Protein AF-A0A834DAT9-F1 (afdb_monomer_lite)

Structure (mmCIF, N/CA/C/O backbone):
data_AF-A0A834DAT9-F1
#
_entry.id   AF-A0A834DAT9-F1
#
loop_
_atom_site.group_PDB
_atom_site.id
_atom_site.type_symbol
_atom_site.label_atom_id
_atom_site.label_alt_id
_atom_site.label_comp_id
_atom_site.label_asym_id
_atom_site.label_entity_id
_atom_site.label_seq_id
_atom_site.pdbx_PDB_ins_code
_atom_site.Cartn_x
_atom_site.Cartn_y
_atom_site.Cartn_z
_atom_site.occupancy
_atom_site.B_iso_or_equiv
_atom_site.auth_seq_id
_atom_site.auth_comp_id
_atom_site.auth_asym_id
_atom_site.auth_atom_id
_atom_site.pdbx_PDB_model_num
ATOM 1 N N . MET A 1 1 ? 22.882 -4.337 -34.522 1.00 49.28 1 MET A N 1
ATOM 2 C CA . MET A 1 1 ? 21.920 -3.655 -33.627 1.00 49.28 1 MET A CA 1
ATOM 3 C C . MET A 1 1 ? 22.420 -2.245 -33.390 1.00 49.28 1 MET A C 1
ATOM 5 O O . MET A 1 1 ? 23.481 -2.093 -32.800 1.00 49.28 1 MET A O 1
ATOM 9 N N . THR A 1 2 ? 21.701 -1.234 -33.863 1.00 55.22 2 THR A N 1
ATOM 10 C CA . THR A 1 2 ? 22.018 0.171 -33.586 1.00 55.22 2 THR A CA 1
ATOM 11 C C . THR A 1 2 ? 21.538 0.483 -32.170 1.00 55.22 2 THR A C 1
ATOM 13 O O . THR A 1 2 ? 20.337 0.462 -31.908 1.00 55.22 2 THR A O 1
ATOM 16 N N . LEU A 1 3 ? 22.462 0.661 -31.225 1.00 60.91 3 LEU A N 1
ATOM 17 C CA . LEU A 1 3 ? 22.118 1.026 -29.851 1.00 60.91 3 LEU A CA 1
ATOM 18 C C . LEU A 1 3 ? 21.589 2.466 -29.823 1.00 60.91 3 LEU A C 1
ATOM 20 O O . LEU A 1 3 ? 22.098 3.328 -30.538 1.00 60.91 3 LEU A O 1
ATOM 24 N N . ALA A 1 4 ? 20.547 2.718 -29.026 1.00 67.25 4 ALA A N 1
ATOM 25 C CA . ALA A 1 4 ? 20.007 4.064 -28.847 1.00 67.25 4 ALA A CA 1
ATOM 26 C C . ALA A 1 4 ? 21.118 5.011 -28.363 1.00 67.25 4 ALA A C 1
ATOM 28 O O . ALA A 1 4 ? 21.941 4.612 -27.532 1.00 67.25 4 ALA A O 1
ATOM 29 N N . ARG A 1 5 ? 21.137 6.250 -28.883 1.00 69.94 5 ARG A N 1
ATOM 30 C CA . ARG A 1 5 ? 22.110 7.279 -28.480 1.00 69.94 5 ARG A CA 1
ATOM 31 C C . ARG A 1 5 ? 22.102 7.402 -26.949 1.00 69.94 5 ARG A C 1
ATOM 33 O O . ARG A 1 5 ? 21.029 7.427 -26.349 1.00 69.94 5 ARG A O 1
ATOM 40 N N . GLY A 1 6 ? 23.292 7.395 -26.347 1.00 67.75 6 GLY A N 1
ATOM 41 C CA . GLY A 1 6 ? 23.481 7.399 -24.895 1.00 67.75 6 GLY A CA 1
ATOM 42 C C . GLY A 1 6 ? 22.890 8.616 -24.186 1.00 67.75 6 GLY A C 1
ATOM 43 O O . GLY A 1 6 ? 22.412 9.564 -24.808 1.00 67.75 6 GLY A O 1
ATOM 44 N N . THR A 1 7 ? 22.934 8.592 -22.857 1.00 74.12 7 THR A N 1
ATOM 45 C CA . THR A 1 7 ? 22.545 9.720 -22.001 1.00 74.12 7 THR A CA 1
ATOM 46 C C . THR A 1 7 ? 23.787 10.358 -21.388 1.00 74.12 7 THR A C 1
ATOM 48 O O . THR A 1 7 ? 24.722 9.651 -21.042 1.00 74.12 7 THR A O 1
ATOM 51 N N . LYS A 1 8 ? 23.794 11.682 -21.182 1.00 83.88 8 LYS A N 1
ATOM 52 C CA . LYS A 1 8 ? 24.888 12.370 -20.463 1.00 83.88 8 LYS A CA 1
ATOM 53 C C . LYS A 1 8 ? 24.959 11.997 -18.973 1.00 83.88 8 LYS A C 1
ATOM 55 O O . LYS A 1 8 ? 25.912 12.364 -18.300 1.00 83.88 8 LYS A O 1
ATOM 60 N N . LEU A 1 9 ? 23.933 11.317 -18.453 1.00 84.19 9 LEU A N 1
ATOM 61 C CA . LEU A 1 9 ? 23.817 10.926 -17.043 1.00 84.19 9 LEU A CA 1
ATOM 62 C C . LEU A 1 9 ? 24.575 9.640 -16.699 1.00 84.19 9 LEU A C 1
ATOM 64 O O . LEU A 1 9 ? 24.739 9.325 -15.524 1.00 84.19 9 LEU A O 1
ATOM 68 N N . VAL A 1 10 ? 24.954 8.857 -17.706 1.00 83.94 10 VAL A N 1
ATOM 69 C CA . VAL A 1 10 ? 25.546 7.535 -17.532 1.00 83.94 10 VAL A CA 1
ATOM 70 C C . VAL A 1 10 ? 26.689 7.420 -18.520 1.00 83.94 10 VAL A C 1
ATOM 72 O O . VAL A 1 10 ? 26.515 7.744 -19.691 1.00 83.94 10 VAL A O 1
ATOM 75 N N . ASP A 1 11 ? 27.837 6.951 -18.044 1.00 90.19 11 ASP A N 1
ATOM 76 C CA . ASP A 1 11 ? 28.992 6.677 -18.891 1.00 90.19 11 ASP A CA 1
ATOM 77 C C . ASP A 1 11 ? 28.616 5.797 -20.100 1.00 90.19 11 ASP A C 1
ATOM 79 O O . ASP A 1 11 ? 27.762 4.907 -20.005 1.00 90.19 11 ASP A O 1
ATOM 83 N N . GLU A 1 12 ? 29.242 6.053 -21.249 1.00 88.19 12 GLU A N 1
ATOM 84 C CA . GLU A 1 12 ? 28.884 5.408 -22.512 1.00 88.19 12 GLU A CA 1
ATOM 85 C C . GLU A 1 12 ? 29.080 3.885 -22.466 1.00 88.19 12 GLU A C 1
ATOM 87 O O . GLU A 1 12 ? 28.248 3.125 -22.979 1.00 88.19 12 GLU A O 1
ATOM 92 N N . GLU A 1 13 ? 30.125 3.406 -21.786 1.00 88.94 13 GLU A N 1
ATOM 93 C CA . GLU A 1 13 ? 30.365 1.975 -21.639 1.00 88.94 13 GLU A CA 1
ATOM 94 C C . GLU A 1 13 ? 29.290 1.327 -20.757 1.00 88.94 13 GLU A C 1
ATOM 96 O O . GLU A 1 13 ? 28.780 0.240 -21.063 1.00 88.94 13 GLU A O 1
ATOM 101 N N . VAL A 1 14 ? 28.899 2.011 -19.680 1.00 89.62 14 VAL A N 1
ATOM 102 C CA . VAL A 1 14 ? 27.820 1.567 -18.790 1.00 89.62 14 VAL A CA 1
ATOM 103 C C . VAL A 1 14 ? 26.489 1.538 -19.540 1.00 89.62 14 VAL A C 1
ATOM 105 O O . VAL A 1 14 ? 25.759 0.547 -19.451 1.00 89.62 14 VAL A O 1
ATOM 108 N N . TRP A 1 15 ? 26.192 2.563 -20.342 1.00 88.81 15 TRP A N 1
ATOM 109 C CA . TRP A 1 15 ? 25.002 2.606 -21.191 1.00 88.81 15 TRP A CA 1
ATOM 110 C C . TRP A 1 15 ? 24.955 1.418 -22.155 1.00 88.81 15 TRP A C 1
ATOM 112 O O . TRP A 1 15 ? 23.952 0.702 -22.218 1.00 88.81 15 TRP A O 1
ATOM 122 N N . ARG A 1 16 ? 26.070 1.129 -22.837 1.00 88.88 16 ARG A N 1
ATOM 123 C CA . ARG A 1 16 ? 26.187 -0.020 -23.744 1.00 88.88 16 ARG A CA 1
ATOM 124 C C . ARG A 1 16 ? 25.899 -1.342 -23.026 1.00 88.88 16 ARG A C 1
ATOM 126 O O . ARG A 1 16 ? 25.117 -2.153 -23.529 1.00 88.88 16 ARG A O 1
ATOM 133 N N . LYS A 1 17 ? 26.482 -1.554 -21.838 1.00 90.88 17 LYS A N 1
ATOM 134 C CA . LYS A 1 17 ? 26.245 -2.752 -21.008 1.00 90.88 17 LYS A CA 1
ATOM 135 C C . LYS A 1 17 ? 24.772 -2.883 -20.611 1.00 90.88 17 LYS A C 1
ATOM 137 O O . LYS A 1 17 ? 24.216 -3.980 -20.686 1.00 90.88 17 LYS A O 1
ATOM 142 N N . LEU A 1 18 ? 24.122 -1.780 -20.236 1.00 90.38 18 LEU A N 1
ATOM 143 C CA . LEU A 1 18 ? 22.699 -1.763 -19.890 1.00 90.38 18 LEU A CA 1
ATOM 144 C C . LEU A 1 18 ? 21.814 -2.108 -21.087 1.00 90.38 18 LEU A C 1
ATOM 146 O O . LEU A 1 18 ? 20.932 -2.955 -20.955 1.00 90.38 18 LEU A O 1
ATOM 150 N N . CYS A 1 19 ? 22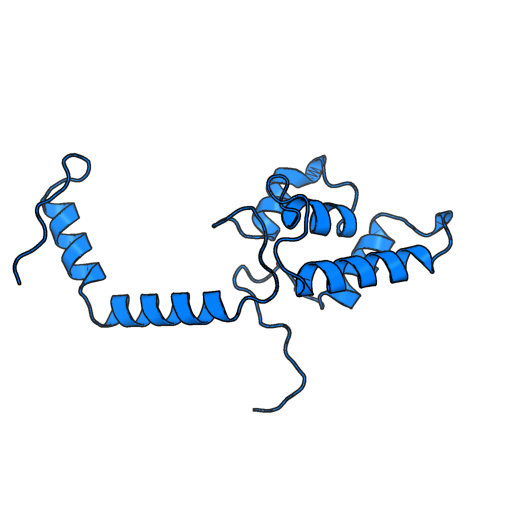.069 -1.529 -22.261 1.00 90.44 19 CYS A N 1
ATOM 151 C CA . CYS A 1 19 ? 21.289 -1.851 -23.451 1.00 90.44 19 CYS A CA 1
ATOM 152 C C . CYS A 1 19 ? 21.434 -3.318 -23.869 1.00 90.44 19 CYS A C 1
ATOM 154 O O . CYS A 1 19 ? 20.438 -3.938 -24.236 1.00 90.44 19 CYS A O 1
ATOM 156 N N . ILE A 1 20 ? 22.640 -3.893 -23.781 1.00 91.44 20 ILE A N 1
ATOM 157 C CA . ILE A 1 20 ? 22.855 -5.327 -24.037 1.00 91.44 20 ILE A CA 1
ATOM 158 C C . ILE A 1 20 ? 22.047 -6.160 -23.038 1.00 91.44 20 ILE A C 1
ATOM 160 O O . ILE A 1 20 ? 21.298 -7.050 -23.442 1.00 91.44 20 ILE A O 1
ATOM 164 N N . LYS A 1 21 ? 22.136 -5.832 -21.742 1.00 92.81 21 LYS A N 1
ATOM 165 C CA . LYS A 1 21 ? 21.387 -6.518 -20.684 1.00 92.81 21 LYS A CA 1
ATOM 166 C C . LYS A 1 21 ? 19.879 -6.446 -20.918 1.00 92.81 21 LYS A C 1
ATOM 168 O O . LYS A 1 21 ? 19.219 -7.472 -20.867 1.00 92.81 21 LYS A O 1
ATOM 173 N N . TRP A 1 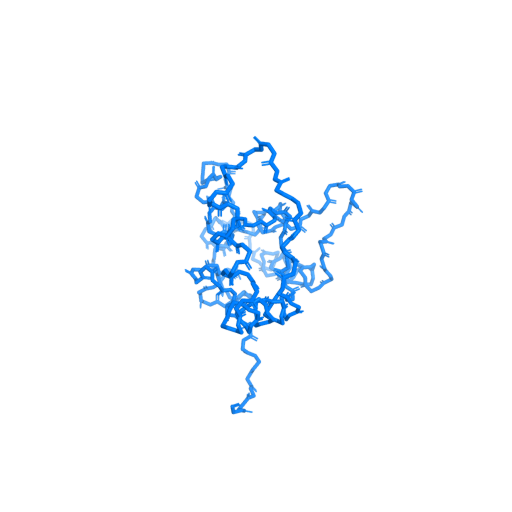22 ? 19.323 -5.270 -21.193 1.00 91.81 22 TRP A N 1
ATOM 174 C CA . TRP A 1 22 ? 17.881 -5.102 -21.415 1.00 91.81 22 TRP A CA 1
ATOM 175 C C . TRP A 1 22 ? 17.402 -5.676 -22.751 1.00 91.81 22 TRP A C 1
ATOM 177 O O . TRP A 1 22 ? 16.243 -6.070 -22.884 1.00 91.81 22 TRP A O 1
ATOM 187 N N . GLY A 1 23 ? 18.291 -5.735 -23.743 1.00 91.19 23 GLY A N 1
ATOM 188 C CA . GLY A 1 23 ? 18.046 -6.364 -25.035 1.00 91.19 23 GLY A CA 1
ATOM 189 C C . GLY A 1 23 ? 18.059 -7.894 -24.990 1.00 91.19 23 GLY A C 1
ATOM 190 O O . GLY A 1 23 ? 17.477 -8.511 -25.889 1.00 91.19 23 GLY A O 1
ATOM 191 N N . SER A 1 24 ? 18.679 -8.485 -23.961 1.00 94.81 24 SER A N 1
ATOM 192 C CA . SER A 1 24 ? 18.824 -9.933 -23.793 1.00 94.81 24 SER A CA 1
ATOM 193 C C . SER A 1 24 ? 17.466 -10.636 -23.681 1.00 94.81 24 SER A C 1
ATOM 195 O O . SER A 1 24 ? 16.473 -10.069 -23.208 1.00 94.81 24 SER A O 1
ATOM 197 N N . LYS A 1 25 ? 17.401 -11.893 -24.138 1.00 95.81 25 LYS A N 1
ATOM 198 C CA . LYS A 1 25 ? 16.164 -12.688 -24.079 1.00 95.81 25 LYS A CA 1
ATOM 199 C C . LYS A 1 25 ? 15.750 -12.941 -22.630 1.00 95.81 25 LYS A C 1
ATOM 201 O O . LYS A 1 25 ? 14.571 -12.849 -22.301 1.00 95.81 25 LYS A O 1
ATOM 206 N N . GLU A 1 26 ? 16.728 -13.184 -21.766 1.00 94.56 26 GLU A N 1
ATOM 207 C CA . GLU A 1 26 ? 16.560 -13.457 -20.341 1.00 94.56 26 GLU A CA 1
ATOM 208 C C . GLU A 1 26 ? 15.919 -12.259 -19.636 1.00 94.56 26 GLU A C 1
ATOM 210 O O . GLU A 1 26 ? 14.937 -12.412 -18.908 1.00 94.56 26 GLU A O 1
ATOM 215 N N . PHE A 1 27 ? 16.422 -11.046 -19.892 1.00 92.56 27 PHE A N 1
ATOM 216 C CA . PHE A 1 27 ? 15.873 -9.846 -19.270 1.00 92.56 27 PHE A CA 1
ATOM 217 C C . PHE A 1 27 ? 14.469 -9.525 -19.784 1.00 92.56 27 PHE A C 1
ATOM 219 O O . PHE A 1 27 ? 13.599 -9.158 -18.995 1.00 92.56 27 PHE A O 1
ATOM 226 N N . LYS A 1 28 ? 14.211 -9.698 -21.085 1.00 94.25 28 LYS A N 1
ATOM 227 C CA . LYS A 1 28 ? 12.864 -9.521 -21.649 1.00 94.25 28 LYS A CA 1
ATOM 228 C C . LYS A 1 28 ? 11.866 -10.516 -21.059 1.00 94.25 28 LYS A C 1
ATOM 230 O O . LYS A 1 28 ? 10.764 -10.110 -20.696 1.00 94.25 28 LYS A O 1
ATOM 235 N N . ALA A 1 29 ? 12.257 -11.780 -20.893 1.00 94.44 29 ALA A N 1
ATOM 236 C CA . ALA A 1 29 ? 11.427 -12.795 -20.247 1.00 94.44 29 ALA A CA 1
ATOM 237 C C . ALA A 1 29 ? 11.134 -12.440 -18.780 1.00 94.44 29 ALA A C 1
ATOM 239 O O . ALA A 1 29 ? 9.982 -12.490 -18.346 1.00 94.44 29 ALA A O 1
ATOM 240 N N . LEU A 1 30 ? 12.151 -12.002 -18.029 1.00 91.19 30 LEU A N 1
ATOM 241 C CA . LEU A 1 30 ? 11.979 -11.529 -16.654 1.00 91.19 30 LEU A CA 1
ATOM 242 C C . LEU A 1 30 ? 11.056 -10.303 -16.582 1.00 91.19 30 LEU A C 1
ATOM 244 O O . LEU A 1 30 ? 10.184 -10.230 -15.719 1.00 91.19 30 LEU A O 1
ATOM 248 N N . SER A 1 31 ? 11.225 -9.348 -17.498 1.00 90.69 31 SER A N 1
ATOM 249 C CA . SER A 1 31 ? 10.395 -8.146 -17.586 1.00 90.69 31 SER A CA 1
ATOM 250 C C . SER A 1 31 ? 8.930 -8.494 -17.863 1.00 90.69 31 SER A C 1
ATOM 252 O O . SER A 1 31 ? 8.046 -8.004 -17.159 1.00 90.69 31 SER A O 1
ATOM 254 N N . LEU A 1 32 ? 8.673 -9.402 -18.812 1.00 92.38 32 LEU A N 1
ATOM 255 C CA . LEU A 1 32 ? 7.330 -9.893 -19.113 1.00 92.38 32 LEU A CA 1
ATOM 256 C C . LEU A 1 32 ? 6.707 -10.592 -17.901 1.00 92.38 32 LEU A C 1
ATOM 258 O O . LEU A 1 32 ? 5.586 -10.265 -17.522 1.00 92.38 32 LEU A O 1
ATOM 262 N N . LYS A 1 33 ? 7.450 -11.488 -17.242 1.00 90.69 33 LYS A N 1
ATOM 263 C CA . LYS A 1 33 ? 6.995 -12.155 -16.015 1.00 90.69 33 LYS A CA 1
ATOM 264 C C . LYS A 1 33 ? 6.622 -11.143 -14.930 1.00 90.69 33 LYS A C 1
ATOM 266 O O . LYS A 1 33 ? 5.562 -11.256 -14.326 1.00 90.69 33 LYS A O 1
ATOM 271 N N . ASN A 1 34 ? 7.455 -10.128 -14.708 1.00 86.19 34 ASN A N 1
ATOM 272 C CA . ASN A 1 34 ? 7.180 -9.083 -13.721 1.00 86.19 34 ASN A CA 1
ATOM 273 C C . ASN A 1 34 ? 5.939 -8.256 -14.079 1.00 86.19 34 ASN A C 1
ATOM 275 O O . ASN A 1 34 ? 5.171 -7.907 -13.184 1.00 86.19 34 ASN A O 1
ATOM 279 N N . LYS A 1 35 ? 5.723 -7.966 -15.368 1.00 86.50 35 LYS A N 1
ATOM 280 C CA . LYS A 1 35 ? 4.520 -7.278 -15.850 1.00 86.50 35 LYS A CA 1
ATOM 281 C C . LYS A 1 35 ? 3.263 -8.113 -15.588 1.00 86.50 35 LYS A C 1
ATOM 283 O O . LYS A 1 35 ? 2.338 -7.607 -14.963 1.00 86.50 35 LYS A O 1
ATOM 288 N N . LEU A 1 36 ? 3.273 -9.391 -15.966 1.00 88.69 36 LEU A N 1
ATOM 289 C CA . LEU A 1 36 ? 2.152 -10.310 -15.737 1.00 88.69 36 LEU A CA 1
ATOM 290 C C . LEU A 1 36 ? 1.853 -10.478 -14.241 1.00 88.69 36 LEU A C 1
ATOM 292 O O . LEU A 1 36 ? 0.704 -10.394 -13.820 1.00 88.69 36 LEU A O 1
ATOM 296 N N . ASN A 1 37 ? 2.888 -10.626 -13.411 1.00 82.44 37 ASN A N 1
ATOM 297 C CA . ASN A 1 37 ? 2.725 -10.674 -11.957 1.00 82.44 37 ASN A CA 1
ATOM 298 C C . ASN A 1 37 ? 2.114 -9.375 -11.408 1.00 82.44 37 ASN A C 1
ATOM 300 O O . ASN A 1 37 ? 1.300 -9.420 -10.490 1.00 82.44 37 ASN A O 1
ATOM 304 N N . ARG A 1 38 ? 2.492 -8.212 -11.960 1.00 78.62 38 ARG A N 1
ATOM 305 C CA . ARG A 1 38 ? 1.928 -6.914 -11.563 1.00 78.62 38 ARG A CA 1
ATOM 306 C C . ARG A 1 38 ? 0.452 -6.802 -11.945 1.00 78.62 38 ARG A C 1
ATOM 308 O O . ARG A 1 38 ? -0.314 -6.245 -11.170 1.00 78.62 38 ARG A O 1
ATOM 315 N N . GLU A 1 39 ? 0.058 -7.321 -13.102 1.00 81.50 39 GLU A N 1
ATOM 316 C CA . GLU A 1 39 ? -1.336 -7.318 -13.568 1.00 81.50 39 GLU A CA 1
ATOM 317 C C . GLU A 1 39 ? -2.245 -8.199 -12.698 1.00 81.50 39 GLU A C 1
ATOM 319 O O . GLU A 1 39 ? -3.415 -7.879 -12.510 1.00 81.50 39 GLU A O 1
ATOM 324 N N . GLN A 1 40 ? -1.701 -9.257 -12.089 1.00 80.81 40 GLN A N 1
ATOM 325 C CA . GLN A 1 40 ? -2.440 -10.126 -11.162 1.00 80.81 40 GLN A CA 1
ATOM 326 C C . GLN A 1 40 ? -2.646 -9.512 -9.763 1.00 80.81 40 GLN A C 1
ATOM 328 O O . GLN A 1 40 ? -3.391 -10.061 -8.949 1.00 80.81 40 GLN A O 1
ATOM 333 N N . LEU A 1 41 ? -2.019 -8.371 -9.453 1.00 75.12 41 LEU A N 1
ATOM 334 C CA . LEU A 1 41 ? -2.150 -7.716 -8.149 1.00 75.12 41 LEU A CA 1
ATOM 335 C C . LEU A 1 41 ? -3.536 -7.105 -7.958 1.00 75.12 41 LEU A C 1
ATOM 337 O O . LEU A 1 41 ? -3.835 -6.021 -8.460 1.00 75.12 41 LEU A O 1
ATOM 341 N N . ARG A 1 42 ? -4.351 -7.764 -7.134 1.00 76.00 42 ARG A N 1
ATOM 342 C CA . ARG A 1 42 ? -5.707 -7.305 -6.801 1.00 76.00 42 ARG A CA 1
ATOM 343 C C . ARG A 1 42 ? -5.739 -6.187 -5.758 1.00 76.00 42 ARG A C 1
ATOM 345 O O . ARG A 1 42 ? -6.660 -5.386 -5.765 1.00 76.00 42 ARG A O 1
ATOM 352 N N . THR A 1 43 ? -4.730 -6.103 -4.891 1.00 73.62 43 THR A N 1
ATOM 353 C CA . THR A 1 43 ? -4.679 -5.139 -3.778 1.00 73.62 43 THR A CA 1
ATOM 354 C C . THR A 1 43 ? -3.442 -4.249 -3.884 1.00 73.62 43 THR A C 1
ATOM 356 O O . THR A 1 43 ? -2.407 -4.520 -3.267 1.00 73.62 43 THR A O 1
ATOM 359 N N . ASN A 1 44 ? -3.529 -3.187 -4.685 1.00 74.12 44 ASN A N 1
ATOM 360 C CA . ASN A 1 44 ? -2.450 -2.205 -4.818 1.00 74.12 44 ASN A CA 1
ATOM 361 C C . ASN A 1 44 ? -2.513 -1.144 -3.709 1.00 74.12 44 ASN A C 1
ATOM 363 O O . ASN A 1 44 ? -3.594 -0.757 -3.268 1.00 74.12 44 ASN A O 1
ATOM 367 N N . HIS A 1 45 ? -1.346 -0.658 -3.292 1.00 79.75 45 HIS A N 1
ATOM 368 C CA . HIS A 1 45 ? -1.157 0.466 -2.372 1.00 79.75 45 HIS A CA 1
ATOM 369 C C . HIS A 1 45 ? -0.582 1.687 -3.113 1.00 79.75 45 HIS A C 1
ATOM 371 O O . HIS A 1 45 ? -0.178 1.599 -4.276 1.00 79.75 45 HIS A O 1
ATOM 377 N N . THR A 1 46 ? -0.574 2.851 -2.465 1.00 83.12 46 THR A N 1
ATOM 378 C CA . THR A 1 46 ? -0.209 4.136 -3.090 1.00 83.12 46 THR A CA 1
ATOM 379 C C . THR A 1 46 ? 1.295 4.421 -3.102 1.00 83.12 46 THR A C 1
ATOM 381 O O . THR A 1 46 ? 1.735 5.329 -3.803 1.00 83.12 46 THR A O 1
ATOM 384 N N . ALA A 1 47 ? 2.111 3.618 -2.412 1.00 79.44 47 ALA A N 1
ATOM 385 C CA . ALA A 1 47 ? 3.548 3.865 -2.245 1.00 79.44 47 ALA A CA 1
ATOM 386 C C . ALA A 1 47 ? 4.449 3.377 -3.398 1.00 79.44 47 ALA A C 1
ATOM 388 O O . ALA A 1 47 ? 5.675 3.276 -3.260 1.00 79.44 47 ALA A O 1
ATOM 389 N N . GLY A 1 48 ? 3.858 3.034 -4.543 1.00 79.00 48 GLY A N 1
ATOM 390 C CA . GLY A 1 48 ? 4.592 2.661 -5.748 1.00 79.00 48 GLY A CA 1
ATOM 391 C C . GLY A 1 48 ? 5.443 1.398 -5.574 1.00 79.00 48 GLY A C 1
ATOM 392 O O . GLY A 1 48 ? 4.911 0.288 -5.526 1.00 79.00 48 GLY A O 1
ATOM 393 N N . ARG A 1 49 ? 6.774 1.567 -5.559 1.00 74.25 49 ARG A N 1
ATOM 394 C CA . ARG A 1 49 ? 7.760 0.467 -5.531 1.00 74.25 49 ARG A CA 1
ATOM 395 C C . ARG A 1 49 ? 8.081 -0.050 -4.126 1.00 74.25 49 ARG A C 1
ATOM 397 O O . ARG A 1 49 ? 8.696 -1.106 -4.016 1.00 74.25 49 ARG A O 1
ATOM 404 N N . LYS A 1 50 ? 7.709 0.672 -3.063 1.00 82.19 50 LYS A N 1
ATOM 405 C CA . LYS A 1 50 ? 7.953 0.219 -1.684 1.00 82.19 50 LYS A CA 1
ATOM 406 C C . LYS A 1 50 ? 7.028 -0.948 -1.347 1.00 82.19 50 LYS A C 1
ATOM 408 O O . LYS A 1 50 ? 5.872 -0.940 -1.752 1.00 82.19 50 LYS A O 1
ATOM 413 N N . SER A 1 51 ? 7.503 -1.947 -0.606 1.00 80.56 51 SER A N 1
ATOM 414 C CA . SER A 1 51 ? 6.638 -3.023 -0.099 1.00 80.56 51 SER A CA 1
ATOM 415 C C . SER A 1 51 ? 5.774 -2.526 1.065 1.00 80.56 51 SER A C 1
ATOM 417 O O . SER A 1 51 ? 6.114 -1.544 1.721 1.00 80.56 51 SER A O 1
ATOM 419 N N . PHE A 1 52 ? 4.657 -3.204 1.346 1.00 82.62 52 PHE A N 1
ATOM 420 C CA . PHE A 1 52 ? 3.800 -2.861 2.488 1.00 82.62 52 PHE A CA 1
ATOM 421 C C . PHE A 1 52 ? 4.550 -2.962 3.826 1.00 82.62 52 PHE A C 1
ATOM 423 O O . PHE A 1 52 ? 4.442 -2.056 4.642 1.00 82.62 52 PHE A O 1
ATOM 430 N N . VAL A 1 53 ? 5.378 -3.998 4.012 1.00 83.31 53 VAL A N 1
ATOM 431 C CA . VAL A 1 53 ? 6.234 -4.132 5.206 1.00 83.31 53 VAL A CA 1
ATOM 432 C C . VAL A 1 53 ? 7.214 -2.976 5.322 1.00 83.31 53 VAL A C 1
ATOM 434 O O . VAL A 1 53 ? 7.374 -2.438 6.407 1.00 83.31 53 VAL A O 1
ATOM 437 N N . ARG A 1 54 ? 7.819 -2.524 4.216 1.00 86.25 54 ARG A N 1
ATOM 438 C CA . ARG A 1 54 ? 8.718 -1.366 4.270 1.00 86.25 54 ARG A CA 1
ATOM 439 C C . ARG A 1 54 ? 7.993 -0.107 4.744 1.00 86.25 54 ARG A C 1
ATOM 441 O O . ARG A 1 54 ? 8.568 0.647 5.515 1.00 86.25 54 ARG A O 1
ATOM 448 N N . LEU A 1 55 ? 6.751 0.108 4.305 1.00 86.31 55 LEU A N 1
ATOM 449 C CA . LEU A 1 55 ? 5.947 1.229 4.796 1.00 86.31 55 LEU A CA 1
ATOM 450 C C . LEU A 1 55 ? 5.610 1.077 6.274 1.00 86.31 55 LEU A C 1
ATOM 452 O O . LEU A 1 55 ? 5.654 2.065 6.992 1.00 86.31 55 LEU A O 1
ATOM 456 N N . LEU A 1 56 ? 5.271 -0.135 6.712 1.00 87.50 56 LEU A N 1
ATOM 457 C CA . LEU A 1 56 ? 4.948 -0.399 8.109 1.00 87.50 56 LEU A CA 1
ATOM 458 C C . LEU A 1 56 ? 6.149 -0.107 9.015 1.00 87.50 56 LEU A C 1
ATOM 460 O O . LEU A 1 56 ? 5.981 0.546 10.034 1.00 87.50 56 LEU A O 1
ATOM 464 N N . GLU A 1 57 ? 7.352 -0.531 8.618 1.00 87.75 57 GLU A N 1
ATOM 465 C CA . GLU A 1 57 ? 8.587 -0.237 9.356 1.00 87.75 57 GLU A CA 1
ATOM 466 C C . GLU A 1 57 ? 8.896 1.265 9.388 1.00 87.75 57 GLU A C 1
ATOM 468 O O . GLU A 1 57 ? 9.226 1.803 10.438 1.00 87.75 57 GLU A O 1
ATOM 473 N N . GLU A 1 58 ? 8.747 1.965 8.258 1.00 88.25 58 GLU A N 1
ATOM 474 C CA . GLU A 1 58 ? 8.975 3.417 8.185 1.00 88.25 58 GLU A CA 1
ATOM 475 C C . GLU A 1 58 ? 7.959 4.226 9.009 1.00 88.25 58 GLU A C 1
ATOM 477 O O . GLU A 1 58 ? 8.274 5.329 9.441 1.00 88.25 58 GLU A O 1
ATOM 482 N N . ASN A 1 59 ? 6.756 3.689 9.228 1.00 86.25 59 ASN A N 1
ATOM 483 C CA . ASN A 1 59 ? 5.666 4.350 9.955 1.00 86.25 59 ASN A CA 1
ATOM 484 C C . ASN A 1 59 ? 5.373 3.670 11.301 1.00 86.25 59 ASN A C 1
ATOM 486 O O . ASN A 1 59 ? 4.304 3.850 11.872 1.00 86.25 59 ASN A O 1
ATOM 490 N N . ARG A 1 60 ? 6.296 2.858 11.825 1.00 85.00 60 ARG A N 1
ATOM 491 C CA . ARG A 1 60 ? 6.021 1.990 12.980 1.00 85.00 60 ARG A CA 1
ATOM 492 C C . ARG A 1 60 ? 5.573 2.762 14.224 1.00 85.00 60 ARG A C 1
ATOM 494 O O . ARG A 1 60 ? 4.771 2.246 14.998 1.00 85.00 60 ARG A O 1
ATOM 501 N N . GLU A 1 61 ? 6.082 3.980 14.391 1.00 85.50 61 GLU A N 1
ATOM 502 C CA . GLU A 1 61 ? 5.752 4.879 15.503 1.00 85.50 61 GLU A CA 1
ATOM 503 C C . GLU A 1 61 ? 4.390 5.567 15.331 1.00 85.50 61 GLU A C 1
ATOM 505 O O . GLU A 1 61 ? 3.695 5.792 16.317 1.00 85.50 61 GLU A O 1
ATOM 510 N N . SER A 1 62 ? 3.978 5.864 14.094 1.00 85.31 62 SER A N 1
ATOM 511 C CA . SER A 1 62 ? 2.695 6.515 13.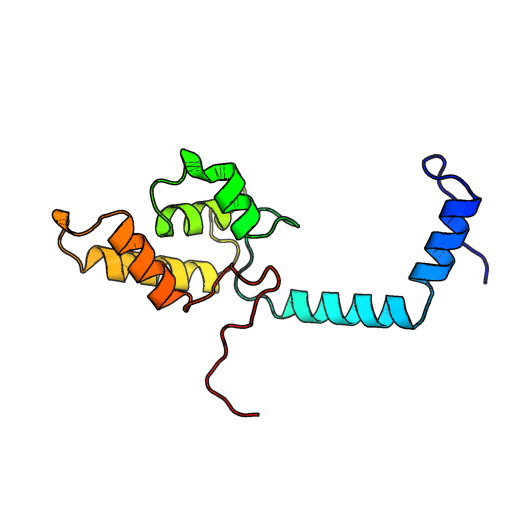796 1.00 85.31 62 SER A CA 1
ATOM 512 C C . SER A 1 62 ? 1.539 5.527 13.626 1.00 85.31 62 SER A C 1
ATOM 514 O O . SER A 1 62 ? 0.378 5.911 13.744 1.00 85.31 62 SER A O 1
ATOM 516 N N . VAL A 1 63 ? 1.828 4.246 13.380 1.00 87.00 63 VAL A N 1
ATOM 517 C CA . VAL A 1 63 ? 0.810 3.208 13.189 1.00 87.00 63 VAL A CA 1
ATOM 518 C C . VAL A 1 63 ? 0.092 2.911 14.505 1.00 87.00 63 VAL A C 1
ATOM 520 O O . VAL A 1 63 ? 0.575 2.157 15.363 1.00 87.00 63 VAL A O 1
ATOM 523 N N . THR A 1 64 ? -1.121 3.447 14.629 1.00 86.62 64 THR A N 1
ATOM 524 C CA . THR A 1 64 ? -2.026 3.160 15.745 1.00 86.62 64 THR A CA 1
ATOM 525 C C . THR A 1 64 ? -2.465 1.698 15.716 1.00 86.62 64 THR A C 1
ATOM 527 O O . THR A 1 64 ? -2.193 0.957 16.659 1.00 86.62 64 THR A O 1
ATOM 530 N N . ASN A 1 65 ? -3.058 1.245 14.608 1.00 91.12 65 ASN A N 1
ATOM 531 C CA . ASN A 1 65 ? -3.412 -0.155 14.370 1.00 91.12 65 ASN A CA 1
ATOM 532 C C . ASN A 1 65 ? -3.299 -0.525 12.876 1.00 91.12 65 ASN A C 1
ATOM 534 O O . ASN A 1 65 ? -3.198 0.341 12.006 1.00 91.12 65 ASN A O 1
ATOM 538 N N . LEU A 1 66 ? -3.290 -1.828 12.572 1.00 90.44 66 LEU A N 1
ATOM 539 C CA . LEU A 1 66 ? -3.059 -2.325 11.209 1.00 90.44 66 LEU A CA 1
ATOM 540 C C . LEU A 1 66 ? -4.227 -2.095 10.241 1.00 90.44 66 LEU A C 1
ATOM 542 O O . LEU A 1 66 ? -3.988 -2.024 9.036 1.00 90.44 66 LEU A O 1
ATOM 546 N N . VAL A 1 67 ? -5.460 -1.983 10.736 1.00 92.06 67 VAL A N 1
ATOM 547 C CA . VAL A 1 67 ? -6.647 -1.760 9.897 1.00 92.06 67 VAL A CA 1
ATOM 548 C C . VAL A 1 67 ? -6.671 -0.318 9.389 1.00 92.06 67 VAL A C 1
ATOM 550 O O . VAL A 1 67 ? -6.860 -0.088 8.193 1.00 92.06 67 VAL A O 1
ATOM 553 N N . ASP A 1 68 ? -6.362 0.649 10.251 1.00 92.12 68 ASP A N 1
ATOM 554 C CA . ASP A 1 68 ? -6.243 2.054 9.850 1.00 92.12 68 ASP A CA 1
ATOM 555 C C . ASP A 1 68 ? -5.063 2.262 8.902 1.00 92.12 68 ASP A C 1
ATOM 557 O O . ASP A 1 68 ? -5.217 2.838 7.823 1.00 92.12 68 ASP A O 1
ATOM 561 N N . PHE A 1 69 ? -3.907 1.671 9.215 1.00 92.06 69 PHE A N 1
ATOM 562 C CA . PHE A 1 69 ? -2.748 1.727 8.326 1.00 92.06 69 PHE A CA 1
ATOM 563 C C . PHE A 1 69 ? -3.010 1.070 6.958 1.00 92.06 69 PHE A C 1
ATOM 565 O O . PHE A 1 69 ? -2.512 1.510 5.910 1.00 92.06 69 PHE A O 1
ATOM 572 N N . PHE A 1 70 ? -3.823 0.009 6.922 1.00 91.44 70 PHE A N 1
ATOM 573 C CA . PHE A 1 70 ? -4.261 -0.592 5.666 1.00 91.44 70 PHE A CA 1
ATOM 574 C C . PHE A 1 70 ? -5.036 0.412 4.811 1.00 91.44 70 PHE A C 1
ATOM 576 O O . PHE A 1 70 ? -4.740 0.524 3.618 1.00 91.44 70 PHE A O 1
ATOM 583 N N . LYS A 1 71 ? -5.952 1.182 5.409 1.00 92.38 71 LYS A N 1
ATOM 584 C CA . LYS A 1 71 ? -6.663 2.259 4.712 1.00 92.38 71 LYS A CA 1
ATOM 585 C C . LYS A 1 71 ? -5.715 3.347 4.236 1.00 92.38 71 LYS A C 1
ATOM 587 O O . LYS A 1 71 ? -5.705 3.640 3.044 1.00 92.38 71 LYS A O 1
ATOM 592 N N . GLU A 1 72 ? -4.883 3.898 5.113 1.00 91.25 72 GLU A N 1
ATOM 593 C CA . GLU A 1 72 ? -3.958 4.990 4.776 1.00 91.25 72 GLU A CA 1
ATOM 594 C C . GLU A 1 72 ? -3.052 4.643 3.592 1.00 91.25 72 GLU A C 1
ATOM 596 O O . GLU A 1 72 ? -2.950 5.390 2.617 1.00 91.25 72 GLU A O 1
ATOM 601 N N . SER A 1 73 ? -2.454 3.452 3.622 1.00 89.75 73 SER A N 1
ATOM 602 C CA . SER A 1 73 ? -1.555 2.990 2.561 1.00 89.75 73 SER A CA 1
ATOM 603 C C . SER A 1 73 ? -2.250 2.754 1.214 1.00 89.75 73 SER A C 1
ATOM 605 O O . SER A 1 73 ? -1.580 2.608 0.190 1.00 89.75 73 SER A O 1
ATOM 607 N N . ARG A 1 74 ? -3.583 2.676 1.175 1.00 90.69 74 ARG A N 1
ATOM 608 C CA . ARG A 1 74 ? -4.364 2.283 -0.011 1.00 90.69 74 ARG A CA 1
ATOM 609 C C . ARG A 1 74 ? -5.449 3.281 -0.399 1.00 90.69 74 ARG A C 1
ATOM 611 O O . ARG A 1 74 ? -6.154 3.062 -1.387 1.00 90.69 74 ARG A O 1
ATOM 618 N N . TRP A 1 75 ? -5.553 4.379 0.331 1.00 91.44 75 TRP A N 1
ATOM 619 C CA . TRP A 1 75 ? -6.442 5.480 0.027 1.00 91.44 75 TRP A CA 1
ATOM 620 C C . TRP A 1 75 ? -5.755 6.477 -0.904 1.00 91.44 75 TRP A C 1
ATOM 622 O O . TRP A 1 75 ? -4.643 6.944 -0.655 1.00 91.44 75 TRP A O 1
ATOM 632 N N . SER A 1 76 ? -6.409 6.822 -2.009 1.00 90.06 76 SER A N 1
ATOM 633 C CA . SER A 1 76 ? -5.911 7.837 -2.929 1.00 90.06 76 SER A CA 1
ATOM 634 C C . SER A 1 76 ? -6.450 9.204 -2.533 1.00 90.06 76 SER A C 1
ATOM 636 O O . SER A 1 76 ? -7.578 9.544 -2.880 1.00 90.06 76 SER A O 1
ATOM 638 N N . TRP A 1 77 ? -5.619 10.031 -1.896 1.00 87.19 77 TRP A N 1
ATOM 639 C CA . TRP A 1 77 ? -6.018 11.392 -1.509 1.00 87.19 77 TRP A CA 1
ATOM 640 C C . TRP A 1 77 ? -6.447 12.254 -2.704 1.00 87.19 77 TRP A C 1
ATOM 642 O O . TRP A 1 77 ? -7.377 13.042 -2.614 1.00 87.19 77 TRP A O 1
ATOM 652 N N . LYS A 1 78 ? -5.816 12.039 -3.867 1.00 90.06 78 LYS A N 1
ATOM 653 C CA . LYS A 1 78 ? -6.163 12.729 -5.119 1.00 90.06 78 LYS A CA 1
ATOM 654 C C . LYS A 1 78 ? -7.536 12.336 -5.665 1.00 90.06 78 LYS A C 1
ATOM 656 O O . LYS A 1 78 ? -8.179 13.152 -6.308 1.00 90.06 78 LYS A O 1
ATOM 661 N N . LYS A 1 79 ? -7.940 11.073 -5.487 1.00 89.56 79 LYS A N 1
ATOM 662 C CA . LYS A 1 79 ? -9.204 10.541 -6.025 1.00 89.56 79 LYS A CA 1
ATOM 663 C C . LYS A 1 79 ? -10.315 10.463 -4.976 1.00 89.56 79 LYS A C 1
ATOM 665 O O . LYS A 1 79 ? -11.431 10.121 -5.345 1.00 89.56 79 LYS A O 1
ATOM 670 N N . GLY A 1 80 ? -10.003 10.706 -3.701 1.00 92.38 80 GLY A N 1
ATOM 671 C CA . GLY A 1 80 ? -10.940 10.576 -2.587 1.00 92.38 80 GLY A CA 1
ATOM 672 C C . GLY A 1 80 ? -11.538 9.174 -2.447 1.00 92.38 80 GLY A C 1
ATOM 673 O O . GLY A 1 80 ? -12.688 9.056 -2.047 1.00 92.38 80 GLY A O 1
ATOM 674 N N . LYS A 1 81 ? -10.801 8.123 -2.836 1.00 93.06 81 LYS A N 1
ATOM 675 C CA . LYS A 1 81 ? -11.279 6.732 -2.790 1.00 93.06 81 LYS A CA 1
ATOM 676 C C . LYS A 1 81 ? -10.145 5.719 -2.684 1.00 93.06 81 LYS A C 1
ATOM 678 O O . LYS A 1 81 ? -8.980 6.052 -2.934 1.00 93.06 81 LYS A O 1
ATOM 683 N N . PHE A 1 82 ? -10.484 4.468 -2.384 1.00 91.62 82 PHE A N 1
ATOM 684 C CA . PHE A 1 82 ? -9.540 3.355 -2.441 1.00 91.62 82 PHE A CA 1
ATOM 685 C C . PHE A 1 82 ? -8.961 3.161 -3.847 1.00 91.62 82 PHE A C 1
ATOM 687 O O . PHE A 1 82 ? -9.597 3.431 -4.867 1.00 91.62 82 PHE A O 1
ATOM 694 N N . VAL A 1 83 ? -7.714 2.682 -3.909 1.00 87.19 83 VAL A N 1
ATOM 695 C CA . VAL A 1 83 ? -7.016 2.438 -5.184 1.00 87.19 83 VAL A CA 1
ATOM 696 C C . VAL A 1 83 ? -7.731 1.381 -6.035 1.00 87.19 83 VAL A C 1
ATOM 698 O O . VAL A 1 83 ? -7.692 1.475 -7.262 1.00 87.19 83 VAL A O 1
ATOM 701 N N . THR A 1 84 ? -8.381 0.399 -5.405 1.00 86.81 84 THR A N 1
ATOM 702 C CA . THR A 1 84 ? -9.184 -0.634 -6.078 1.00 86.81 84 THR A CA 1
ATOM 703 C C . THR A 1 84 ? -10.418 -0.979 -5.246 1.00 86.81 84 THR A C 1
ATOM 705 O O . THR A 1 84 ? -10.353 -0.885 -4.021 1.00 86.81 84 THR A O 1
ATOM 708 N N . ASN A 1 85 ? -11.489 -1.442 -5.897 1.00 89.69 85 ASN A N 1
ATOM 709 C CA . ASN A 1 85 ? -12.717 -1.874 -5.217 1.00 89.69 85 ASN A CA 1
ATOM 710 C C . ASN A 1 85 ? -12.457 -3.072 -4.287 1.00 89.69 85 ASN A C 1
ATOM 712 O O . ASN A 1 85 ? -12.900 -3.073 -3.152 1.00 89.69 85 ASN A O 1
ATOM 716 N N . VAL A 1 86 ? -11.625 -4.035 -4.707 1.00 88.69 86 VAL A N 1
ATOM 717 C CA . VAL A 1 86 ? -11.259 -5.195 -3.866 1.00 88.69 86 VAL A CA 1
ATOM 718 C C . VAL A 1 86 ? -10.623 -4.750 -2.548 1.00 88.69 86 VAL A C 1
ATOM 720 O O . VAL A 1 86 ? -10.844 -5.348 -1.501 1.00 88.69 86 VAL A O 1
ATOM 723 N N . THR A 1 87 ? -9.813 -3.693 -2.585 1.00 89.06 87 THR A N 1
ATOM 724 C CA . THR A 1 87 ? -9.218 -3.135 -1.373 1.00 89.06 87 THR A CA 1
ATOM 725 C C . THR A 1 87 ? -10.261 -2.521 -0.440 1.00 89.06 87 THR A C 1
ATOM 727 O O . THR A 1 87 ? -10.127 -2.642 0.775 1.00 89.06 87 THR A O 1
ATOM 730 N N . GLU A 1 88 ? -11.257 -1.845 -1.005 1.00 92.88 88 GLU A N 1
ATOM 731 C CA . GLU A 1 88 ? -12.368 -1.261 -0.257 1.00 92.88 88 GLU A CA 1
ATOM 732 C C . GLU A 1 88 ? -13.206 -2.350 0.410 1.00 92.88 88 GLU A C 1
ATOM 734 O O . GLU A 1 88 ? -13.412 -2.288 1.618 1.00 92.88 88 GLU A O 1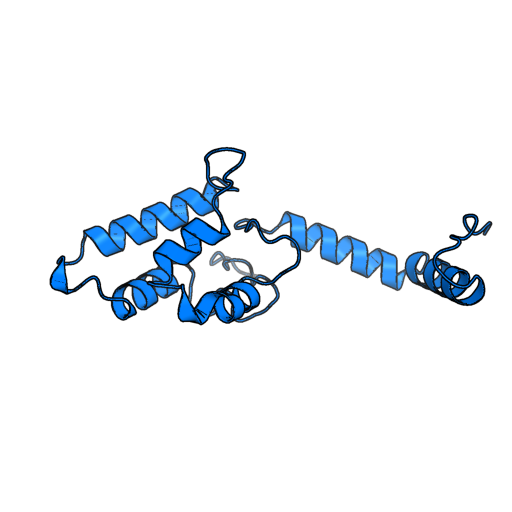
ATOM 739 N N . ASP A 1 89 ? -13.566 -3.401 -0.331 1.00 92.56 89 ASP A N 1
ATOM 740 C CA . ASP A 1 89 ? -14.309 -4.552 0.193 1.00 92.56 89 ASP A CA 1
ATOM 741 C C . ASP A 1 89 ? -13.570 -5.213 1.369 1.00 92.56 89 ASP A C 1
ATOM 743 O O . ASP A 1 89 ? -14.159 -5.497 2.412 1.00 92.56 89 ASP A O 1
ATOM 747 N N . LEU A 1 90 ? -12.251 -5.406 1.239 1.00 92.25 90 LEU A N 1
ATOM 748 C CA . LEU A 1 90 ? -11.419 -5.965 2.308 1.00 92.25 90 LEU A CA 1
ATOM 749 C C . LEU A 1 90 ? -11.354 -5.053 3.535 1.00 92.25 90 LEU A C 1
ATOM 751 O O . LEU A 1 90 ? -11.408 -5.546 4.659 1.00 92.25 90 LEU A O 1
ATOM 755 N N . TYR A 1 91 ? -11.227 -3.738 3.339 1.00 94.56 91 TYR A N 1
ATOM 756 C CA . TYR A 1 91 ? -11.235 -2.789 4.451 1.00 94.56 91 TYR A CA 1
ATOM 757 C C . TYR A 1 91 ? -12.588 -2.788 5.167 1.00 94.56 91 TYR A C 1
ATOM 759 O O . TYR A 1 91 ? -12.626 -2.872 6.392 1.00 94.56 91 TYR A O 1
ATOM 767 N N . ASN A 1 92 ? -13.687 -2.758 4.414 1.00 95.50 92 ASN A N 1
ATOM 768 C CA . ASN A 1 92 ? -15.036 -2.789 4.970 1.00 95.50 92 ASN A CA 1
ATOM 769 C C . ASN A 1 92 ? -15.261 -4.062 5.794 1.00 95.50 92 ASN A C 1
ATOM 771 O O . ASN A 1 92 ? -15.769 -3.972 6.907 1.00 95.50 92 ASN A O 1
ATOM 775 N N . LEU A 1 93 ? -14.776 -5.216 5.323 1.00 94.94 93 LEU A N 1
ATOM 776 C CA . LEU A 1 93 ? -14.832 -6.469 6.079 1.00 94.94 93 LEU A CA 1
ATOM 777 C C . LEU A 1 93 ? -14.026 -6.415 7.392 1.00 94.94 93 LEU A C 1
ATOM 779 O O . LEU A 1 93 ? -14.455 -6.965 8.406 1.00 94.94 93 LEU A O 1
ATOM 783 N N . MET A 1 94 ? -12.861 -5.756 7.405 1.00 95.25 94 MET A N 1
ATOM 784 C CA . MET A 1 94 ? -12.097 -5.548 8.646 1.00 95.25 94 MET A CA 1
ATOM 785 C C . MET A 1 94 ? -12.849 -4.646 9.628 1.00 95.25 94 MET A C 1
ATOM 787 O O . MET A 1 94 ? -12.882 -4.933 10.824 1.00 95.25 94 MET A O 1
ATOM 791 N N . VAL A 1 95 ? -13.448 -3.561 9.129 1.00 95.12 95 VAL A N 1
ATOM 792 C CA . VAL A 1 95 ? -14.230 -2.622 9.944 1.00 95.12 95 VAL A CA 1
ATOM 793 C C . VAL A 1 95 ? -15.467 -3.303 10.516 1.00 95.12 95 VAL A C 1
ATOM 795 O O . VAL A 1 95 ? -15.726 -3.159 11.706 1.00 95.12 95 VAL A O 1
ATOM 798 N N . GLU A 1 96 ? -16.184 -4.086 9.713 1.00 95.69 96 GLU A N 1
ATOM 799 C CA . GLU A 1 96 ? -17.346 -4.861 10.153 1.00 95.69 96 GLU A CA 1
ATOM 800 C C . GLU A 1 96 ? -16.968 -5.797 11.308 1.00 95.69 96 GLU A C 1
ATOM 802 O O . GLU A 1 96 ? -17.571 -5.735 12.381 1.00 95.69 96 GLU A O 1
ATOM 807 N N . LYS A 1 97 ? -15.891 -6.578 11.145 1.00 94.12 97 LYS A N 1
ATOM 808 C CA . LYS A 1 97 ? -15.383 -7.478 12.191 1.00 94.12 97 LYS A CA 1
ATOM 809 C C . LYS A 1 97 ? -14.982 -6.748 13.471 1.00 94.12 97 LYS A C 1
ATOM 811 O O . LYS A 1 97 ? -15.256 -7.255 14.551 1.00 94.12 97 LYS A O 1
ATOM 816 N N . LEU A 1 98 ? -14.359 -5.573 13.370 1.00 92.50 98 LEU A N 1
ATOM 817 C CA . LEU A 1 98 ? -14.038 -4.753 14.543 1.00 92.50 98 LEU A CA 1
ATOM 818 C C . LEU A 1 98 ? -15.290 -4.160 15.192 1.00 92.50 98 LEU A C 1
ATOM 820 O O . LEU A 1 98 ? -15.373 -4.090 16.414 1.00 92.50 98 LEU A O 1
ATOM 824 N N . SER A 1 99 ? -16.270 -3.744 14.393 1.00 91.00 99 SER A N 1
ATOM 825 C CA . SER A 1 99 ? -17.517 -3.159 14.890 1.00 91.00 99 SER A CA 1
ATOM 826 C C . SER A 1 99 ? -18.403 -4.173 15.616 1.00 91.00 99 SER A C 1
ATOM 828 O O . SER A 1 99 ? -19.111 -3.796 16.545 1.00 91.00 99 SER A O 1
ATOM 830 N N . ALA A 1 100 ? -18.305 -5.452 15.247 1.00 92.56 100 ALA A N 1
ATOM 831 C CA . ALA A 1 100 ? -18.971 -6.558 15.929 1.00 92.56 100 ALA A CA 1
ATOM 832 C C . ALA A 1 100 ? -18.353 -6.890 17.301 1.00 92.56 100 ALA A C 1
ATOM 834 O O . ALA A 1 100 ? -18.950 -7.637 18.070 1.00 92.56 100 ALA A O 1
ATOM 835 N N . MET A 1 101 ? -17.162 -6.364 17.611 1.00 90.56 101 MET A N 1
ATOM 836 C CA . MET A 1 101 ? -16.542 -6.490 18.930 1.00 90.56 101 MET A CA 1
ATOM 837 C C . MET A 1 101 ? -17.004 -5.362 19.856 1.00 90.56 101 MET A C 1
ATOM 839 O O . MET A 1 101 ? -17.214 -4.225 19.408 1.00 90.56 101 MET A O 1
ATOM 843 N N . GLU A 1 102 ? -17.065 -5.668 21.153 1.00 87.94 102 GLU A N 1
ATOM 844 C C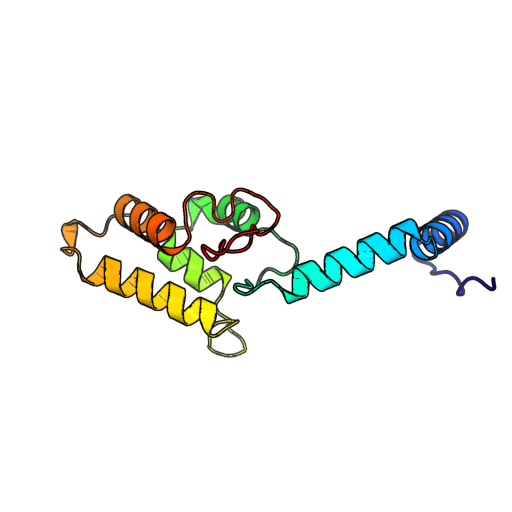A . GLU A 1 102 ? -17.285 -4.675 22.208 1.00 87.94 102 GLU A CA 1
ATOM 845 C C . GLU A 1 102 ? -16.240 -3.548 22.129 1.00 87.94 102 GLU A C 1
ATOM 847 O O . GLU A 1 102 ? -15.071 -3.831 21.836 1.00 87.94 102 GLU A O 1
ATOM 852 N N . PRO A 1 103 ? -16.616 -2.277 22.369 1.00 85.56 103 PRO A N 1
ATOM 853 C CA . PRO A 1 103 ? -15.712 -1.132 22.239 1.00 85.56 103 PRO A CA 1
ATOM 854 C C . PRO A 1 103 ? -14.397 -1.285 23.013 1.00 85.56 103 PRO A C 1
ATOM 856 O O . PRO A 1 103 ? -13.334 -0.959 22.487 1.00 85.56 103 PRO A O 1
ATOM 859 N N . GLU A 1 104 ? -14.453 -1.844 24.221 1.00 84.81 104 GLU A N 1
ATOM 860 C CA . GLU A 1 104 ? -13.305 -2.070 25.103 1.00 84.81 104 GLU A CA 1
ATOM 861 C C . GLU A 1 104 ? -12.361 -3.156 24.564 1.00 84.81 104 GLU A C 1
ATOM 863 O O . GLU A 1 104 ? -11.167 -3.155 24.863 1.00 84.81 104 GLU A O 1
ATOM 868 N N . ALA A 1 105 ? -12.878 -4.068 23.737 1.00 84.31 105 ALA A N 1
ATOM 869 C CA . ALA A 1 105 ? -12.113 -5.144 23.117 1.00 84.31 105 ALA A CA 1
ATOM 870 C C . ALA A 1 105 ? -11.438 -4.727 21.797 1.00 84.31 105 ALA A C 1
ATOM 872 O O . ALA A 1 105 ? -10.637 -5.492 21.257 1.00 84.31 105 ALA A O 1
ATOM 873 N N . ARG A 1 106 ? -11.707 -3.522 21.268 1.00 87.38 106 ARG A N 1
ATOM 874 C CA . ARG A 1 106 ? -11.129 -3.006 20.006 1.00 87.38 106 ARG A CA 1
ATOM 875 C C . ARG A 1 106 ? -9.690 -2.509 20.180 1.00 87.38 106 ARG A C 1
ATOM 877 O O . ARG A 1 106 ? -9.348 -1.384 19.818 1.00 87.38 106 ARG A O 1
ATOM 884 N N . THR A 1 107 ? -8.828 -3.351 20.739 1.00 91.31 107 THR A N 1
ATOM 885 C CA . THR A 1 107 ? -7.415 -3.029 20.957 1.00 91.31 107 THR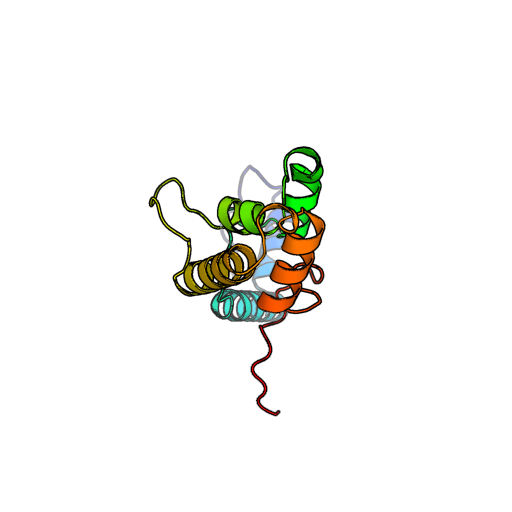 A CA 1
ATOM 886 C C . THR A 1 107 ? -6.588 -3.151 19.670 1.00 91.31 107 THR A C 1
ATOM 888 O O . THR A 1 107 ? -7.031 -3.683 18.645 1.00 91.31 107 THR A O 1
ATOM 891 N N . LYS A 1 108 ? -5.332 -2.688 19.716 1.00 89.25 108 LYS A N 1
ATOM 892 C CA . LYS A 1 108 ? -4.364 -2.826 18.613 1.00 89.25 108 LYS A CA 1
ATOM 893 C C . LYS A 1 108 ? -4.113 -4.295 18.248 1.00 89.25 108 LYS A C 1
ATOM 895 O O . LYS A 1 108 ? -3.920 -4.636 17.075 1.00 89.25 108 LYS A O 1
ATOM 900 N N . GLU A 1 109 ? -4.135 -5.168 19.246 1.00 90.75 109 GLU A N 1
ATOM 901 C CA . GLU A 1 109 ? -3.980 -6.612 19.112 1.00 90.75 109 GLU A CA 1
ATOM 902 C C . GLU A 1 109 ? -5.200 -7.210 18.412 1.00 90.75 109 GLU A C 1
ATOM 904 O O . GLU A 1 109 ? -5.031 -7.960 17.450 1.00 90.75 109 GLU A O 1
ATOM 909 N N . ALA A 1 110 ? -6.415 -6.815 18.807 1.00 91.69 110 ALA A N 1
ATOM 910 C CA . ALA A 1 110 ? -7.646 -7.242 18.144 1.00 91.69 110 ALA A CA 1
ATOM 911 C C . ALA A 1 110 ? -7.662 -6.831 16.663 1.00 91.69 110 ALA A C 1
ATOM 913 O O . ALA A 1 110 ? -7.895 -7.665 15.788 1.00 91.69 110 ALA A O 1
ATOM 914 N N . ALA A 1 111 ? -7.289 -5.585 16.355 1.00 92.56 111 ALA A N 1
ATOM 915 C CA . ALA A 1 111 ? -7.129 -5.120 14.976 1.00 92.56 111 ALA A CA 1
ATOM 916 C C . ALA A 1 111 ? -6.078 -5.929 14.196 1.00 92.56 111 ALA A C 1
ATOM 918 O O . ALA A 1 111 ? -6.256 -6.204 13.010 1.00 92.56 111 ALA A O 1
ATOM 919 N N . THR A 1 112 ? -5.000 -6.364 14.853 1.00 91.62 112 THR A N 1
ATOM 920 C CA . THR A 1 112 ? -3.986 -7.235 14.242 1.00 91.62 112 THR A CA 1
ATOM 921 C C . THR A 1 112 ? -4.530 -8.635 13.955 1.00 91.62 112 THR A C 1
ATOM 923 O O . THR A 1 112 ? -4.221 -9.210 12.908 1.00 91.62 112 THR A O 1
ATOM 926 N N . VAL A 1 113 ? -5.350 -9.192 14.847 1.00 91.88 113 VAL A N 1
ATOM 927 C CA . VAL A 1 113 ? -6.020 -10.483 14.635 1.00 91.88 113 VAL A CA 1
ATOM 928 C C . VAL A 1 113 ? -6.987 -10.390 13.457 1.00 91.88 113 VAL A C 1
ATOM 930 O O . VAL A 1 113 ? -6.844 -11.165 12.512 1.00 91.88 113 VAL A O 1
ATOM 933 N N . VAL A 1 114 ? -7.880 -9.395 13.457 1.00 93.31 114 VAL A N 1
ATOM 934 C CA . VAL A 1 114 ? -8.845 -9.153 12.370 1.00 93.31 114 VAL A CA 1
ATOM 935 C C . VAL A 1 114 ? -8.133 -8.968 11.034 1.00 93.31 114 VAL A C 1
ATOM 937 O O . VAL A 1 114 ? -8.496 -9.594 10.038 1.00 93.31 114 VAL A O 1
ATOM 940 N N . PHE A 1 115 ? -7.075 -8.157 11.006 1.00 91.56 115 PHE A N 1
ATOM 941 C CA . PHE A 1 115 ? -6.283 -7.946 9.799 1.00 91.56 115 PHE A CA 1
ATOM 942 C C . PHE A 1 115 ? -5.721 -9.261 9.243 1.00 91.56 115 PHE A C 1
ATOM 944 O O . PHE A 1 115 ? -5.842 -9.538 8.050 1.00 91.56 115 PHE A O 1
ATOM 951 N N . ASN A 1 116 ? -5.110 -10.088 10.096 1.00 90.00 116 ASN A N 1
ATOM 952 C CA . ASN A 1 116 ? -4.532 -11.366 9.677 1.00 90.00 116 ASN A CA 1
ATOM 953 C C . ASN A 1 116 ? -5.593 -12.399 9.277 1.00 90.00 116 ASN A C 1
ATOM 955 O O . ASN A 1 116 ? -5.310 -13.252 8.437 1.00 90.00 116 ASN A O 1
ATOM 959 N N . GLU A 1 117 ? -6.783 -12.343 9.871 1.00 90.62 117 GLU A N 1
ATOM 960 C CA . GLU A 1 117 ? -7.916 -13.190 9.504 1.00 90.62 117 GLU A CA 1
ATOM 961 C C . GLU A 1 117 ? -8.422 -12.845 8.098 1.00 90.62 117 GLU A C 1
ATOM 963 O O . GLU A 1 117 ? -8.551 -13.733 7.259 1.00 90.62 117 GLU A O 1
ATOM 968 N N . VAL A 1 118 ? -8.628 -11.554 7.813 1.00 90.19 118 VAL A N 1
ATOM 969 C CA . VAL A 1 118 ? -9.134 -11.076 6.516 1.00 90.19 118 VAL A CA 1
ATOM 970 C C . VAL A 1 118 ? -8.094 -11.230 5.405 1.00 90.19 118 VAL A C 1
ATOM 972 O O . VAL A 1 118 ? -8.410 -11.686 4.309 1.00 90.19 118 VAL A O 1
ATOM 975 N N . MET A 1 119 ? -6.838 -10.864 5.670 1.00 85.50 119 MET A N 1
ATOM 976 C CA . MET A 1 119 ? -5.786 -10.866 4.645 1.00 85.50 119 MET A CA 1
ATOM 977 C C . MET A 1 119 ? -5.061 -12.208 4.507 1.00 85.50 119 MET A C 1
ATOM 979 O O . MET A 1 119 ? -4.323 -12.418 3.541 1.00 85.50 119 MET A O 1
ATOM 983 N N . GLY A 1 120 ? -5.249 -13.109 5.470 1.00 82.50 120 GLY A N 1
ATOM 984 C CA . GLY A 1 120 ? -4.512 -14.358 5.593 1.00 82.50 120 GLY A CA 1
ATOM 985 C C . GLY A 1 120 ? -3.163 -14.200 6.306 1.00 82.50 120 GLY A C 1
ATOM 986 O O . GLY A 1 120 ? -2.432 -13.212 6.162 1.00 82.50 120 GLY A O 1
ATOM 987 N N . LYS A 1 121 ? -2.782 -15.241 7.059 1.00 67.69 121 LYS A N 1
ATOM 988 C CA . LYS A 1 121 ? -1.480 -15.318 7.737 1.00 67.69 121 LYS A CA 1
ATOM 989 C C . LYS A 1 121 ? -0.348 -15.208 6.711 1.00 67.69 121 LYS A C 1
ATOM 991 O O . LYS A 1 121 ? -0.165 -16.097 5.889 1.00 67.69 121 LYS A O 1
ATOM 996 N N . GLY A 1 122 ? 0.462 -14.151 6.810 1.00 62.03 122 GLY A N 1
ATOM 997 C CA . GLY A 1 122 ? 1.601 -13.940 5.901 1.00 62.03 122 GLY A CA 1
ATOM 998 C C . GLY A 1 122 ? 1.439 -12.780 4.926 1.00 62.03 122 GLY A C 1
ATOM 999 O O . GLY A 1 122 ? 2.407 -12.443 4.248 1.00 62.03 122 GLY A O 1
ATOM 1000 N N . PHE A 1 123 ? 0.277 -12.125 4.896 1.00 63.94 123 PHE A N 1
ATOM 1001 C CA . PHE A 1 123 ? 0.097 -10.932 4.083 1.00 63.94 123 PHE A CA 1
ATOM 1002 C C . PHE A 1 123 ? 1.180 -9.880 4.376 1.00 63.94 123 PHE A C 1
ATOM 1004 O O . PHE A 1 123 ? 1.439 -9.524 5.524 1.00 63.94 123 PHE A O 1
ATOM 1011 N N . GLY A 1 124 ? 1.864 -9.424 3.326 1.00 55.66 124 GLY A N 1
ATOM 1012 C CA . GLY A 1 124 ? 2.959 -8.457 3.410 1.00 55.66 124 GLY A CA 1
ATOM 1013 C C . GLY A 1 124 ? 4.331 -9.024 3.798 1.00 55.66 124 GLY A C 1
ATOM 1014 O O . GLY A 1 124 ? 5.322 -8.404 3.424 1.00 55.66 124 GLY A O 1
ATOM 1015 N N . ARG A 1 125 ? 4.428 -10.181 4.477 1.00 46.56 125 ARG A N 1
ATOM 1016 C CA . ARG A 1 125 ? 5.718 -10.751 4.938 1.00 46.56 125 ARG A CA 1
ATOM 1017 C C . ARG A 1 125 ? 6.579 -11.309 3.811 1.00 46.56 125 ARG A C 1
ATOM 1019 O O . ARG A 1 125 ? 7.800 -11.254 3.895 1.00 46.56 125 ARG A O 1
ATOM 1026 N N . ASP A 1 126 ? 5.960 -11.756 2.728 1.00 42.50 126 ASP A N 1
ATOM 1027 C CA . ASP A 1 126 ? 6.680 -12.027 1.493 1.00 42.50 126 ASP A CA 1
ATOM 1028 C C . ASP A 1 126 ? 6.646 -10.753 0.658 1.00 42.50 126 ASP A C 1
ATOM 1030 O O . ASP A 1 126 ? 5.596 -10.336 0.170 1.00 42.50 126 ASP A O 1
ATOM 1034 N N . GLY A 1 127 ? 7.803 -10.115 0.478 1.00 38.06 127 GLY A N 1
ATOM 1035 C CA . GLY A 1 127 ? 7.972 -8.910 -0.346 1.00 38.06 127 GLY A CA 1
ATOM 1036 C C . GLY A 1 127 ? 7.547 -9.066 -1.817 1.00 38.06 127 GLY A C 1
ATOM 1037 O O . GLY A 1 127 ? 7.669 -8.123 -2.594 1.00 38.06 127 GLY A O 1
ATOM 1038 N N . CYS A 1 128 ? 7.026 -10.230 -2.198 1.00 37.03 128 CYS A N 1
ATOM 1039 C CA . CYS A 1 128 ? 6.249 -10.476 -3.395 1.00 37.03 128 CYS A CA 1
ATOM 1040 C C . CYS A 1 128 ? 4.883 -11.002 -2.967 1.00 37.03 128 CYS A C 1
ATOM 1042 O O . CYS A 1 128 ? 4.789 -12.017 -2.283 1.00 37.03 128 CYS A O 1
ATOM 1044 N N . VAL A 1 129 ? 3.838 -10.304 -3.399 1.00 38.09 129 VAL A N 1
ATOM 1045 C CA . VAL A 1 129 ? 2.442 -10.686 -3.223 1.00 38.09 129 VAL A CA 1
ATOM 1046 C C . VAL A 1 129 ? 2.255 -12.153 -3.578 1.00 38.09 129 VAL A C 1
ATOM 1048 O O . VAL A 1 129 ? 2.213 -12.529 -4.747 1.00 38.09 129 VAL A O 1
ATOM 1051 N N . ARG A 1 130 ? 2.137 -12.998 -2.551 1.00 36.19 130 ARG A N 1
ATOM 1052 C CA . ARG A 1 130 ? 1.437 -14.257 -2.723 1.00 36.19 130 ARG A CA 1
ATOM 1053 C C . ARG A 1 130 ? 0.001 -13.863 -3.010 1.00 36.19 130 ARG A C 1
ATOM 1055 O O . ARG A 1 130 ? -0.651 -13.237 -2.175 1.00 36.19 130 ARG A O 1
ATOM 1062 N N . ASN A 1 131 ? -0.432 -14.178 -4.229 1.00 35.66 131 ASN A N 1
ATOM 1063 C CA . ASN A 1 131 ? -1.836 -14.285 -4.583 1.00 35.66 131 ASN A CA 1
ATOM 1064 C C . ASN A 1 131 ? -2.581 -14.826 -3.365 1.00 35.66 131 ASN A C 1
ATOM 1066 O O . ASN A 1 131 ? -2.169 -15.850 -2.809 1.00 35.66 131 ASN A O 1
ATOM 1070 N N . ILE A 1 132 ? -3.639 -14.129 -2.950 1.00 39.94 132 ILE A N 1
ATOM 1071 C CA . ILE A 1 132 ? -4.678 -14.724 -2.116 1.00 39.94 132 ILE A CA 1
ATOM 1072 C C . ILE A 1 132 ? -5.047 -16.010 -2.856 1.00 39.94 132 ILE A C 1
ATOM 1074 O O . ILE A 1 132 ? -5.609 -15.962 -3.952 1.00 39.94 132 ILE A O 1
ATOM 1078 N N . ARG A 1 133 ? -4.549 -17.145 -2.353 1.00 33.69 133 ARG A N 1
ATOM 1079 C CA . ARG A 1 133 ? -4.745 -18.457 -2.958 1.00 33.69 133 ARG A CA 1
ATOM 1080 C C . ARG A 1 133 ? -6.235 -18.718 -2.841 1.00 33.69 133 ARG A C 1
ATOM 1082 O O . ARG A 1 133 ? -6.711 -19.063 -1.766 1.00 33.69 133 ARG A O 1
ATOM 1089 N N . ASN A 1 134 ? -6.966 -18.528 -3.934 1.00 30.64 134 ASN A N 1
ATOM 1090 C CA . ASN A 1 134 ? -8.254 -19.182 -4.067 1.00 30.64 134 ASN A CA 1
ATOM 1091 C C . ASN A 1 134 ? -7.991 -20.682 -3.937 1.00 30.64 134 ASN A C 1
ATOM 1093 O O . ASN A 1 134 ? -7.095 -21.218 -4.591 1.00 30.64 134 ASN A O 1
ATOM 1097 N N . ASN A 1 135 ? -8.747 -21.331 -3.056 1.00 30.77 135 ASN A N 1
ATOM 1098 C CA . ASN A 1 135 ? -8.803 -22.777 -2.901 1.00 30.77 135 ASN A CA 1
ATOM 1099 C C . ASN A 1 135 ? -9.270 -23.435 -4.210 1.00 30.77 135 ASN A C 1
ATOM 1101 O O . ASN A 1 135 ? -10.430 -23.800 -4.363 1.00 30.77 135 ASN A O 1
ATOM 1105 N N . GLY A 1 136 ? -8.355 -23.586 -5.158 1.00 29.89 136 GLY A N 1
ATOM 1106 C CA . GLY A 1 136 ? -8.568 -24.269 -6.421 1.00 29.89 136 GLY A CA 1
ATOM 1107 C C . GLY A 1 136 ? -7.243 -24.841 -6.898 1.00 29.89 136 GLY A C 1
ATOM 1108 O O . GLY A 1 136 ? -6.392 -24.101 -7.377 1.00 29.89 136 GLY A O 1
ATOM 1109 N N . LYS A 1 137 ? -7.089 -26.155 -6.707 1.00 29.84 137 LYS A N 1
ATOM 1110 C CA . LYS A 1 137 ? -6.147 -27.059 -7.395 1.00 29.84 137 LYS A CA 1
ATOM 1111 C C . LYS A 1 137 ? -5.938 -26.585 -8.858 1.00 29.84 137 LYS A C 1
ATOM 1113 O O . LYS A 1 137 ? -6.933 -26.231 -9.484 1.00 29.84 137 LYS A O 1
ATOM 1118 N N . TRP A 1 138 ? -4.764 -26.533 -9.487 1.00 34.91 138 TRP A N 1
ATOM 1119 C CA . TRP A 1 138 ? -3.505 -27.283 -9.417 1.00 34.91 138 TRP A CA 1
ATOM 1120 C C . TRP A 1 138 ? -2.344 -26.366 -9.822 1.00 34.91 138 TRP A C 1
ATOM 1122 O O . TRP A 1 138 ? -2.584 -25.476 -10.670 1.00 34.91 138 TRP A O 1
#

Secondary structure (DSSP, 8-state):
--PPPP-TTS-HHHHHHHHHHHHSHHHHHHHHHHHHHHHT-SS--SSTTS-HHHHHHHTTTT-S-HHHHHHHHHEETTTTEESSHHHHHHHHHHHHHHHTS-GGG--HHHHHHHHHHHH-TTTTTSSS------S---

Organism: Juglans regia (NCBI:txid51240)

Foldseek 3Di:
DDQDDDDPVDDPVVSVVVSCCCVDPVNVVVVVVVVVLVVLDQADFDPPLDFLVNVCVVCVVVDQADLVSLCVRQADPVVRGGPHPVSVVLSVQLVVQLVVDDPVPNHNVSSVVSNCVSQPPCVRVPSRDDPPDDPDDD

Sequence (138 aa):
MTLARGTKLVDEEVWRKLCIKWGSKEFKALSLKNKLNREQLRTNHTAGRKSFVRLLEENRESVTNLVDFFKESRWSWKKGKFVTNVTEDLYNLMVEKLSAMEPEARTKEAATVVFNEVMGKGFGRDGCVRNIRNNGKW

InterPro domains:
  IPR004252 Probable transposase, Ptta/En/Spm, plant [PF03004] (11-121)

Radius of gyration: 20.42 Å; chains: 1; bounding box: 49×40×59 Å

pLDDT: mean 81.13, std 17.43, range [29.84, 95.81]